Protein AF-A0A1Q8ACG9-F1 (afdb_monomer)

Radius of gyration: 15.08 Å; Cα contacts (8 Å, |Δi|>4): 234; chains: 1; bounding box: 32×40×38 Å

Mean predicted aligned error: 5.05 Å

Secondary structure (DSSP, 8-state):
----------EEEEEESS-HHHHHHHHS-GGGGGGT-TTEEEEEEES-SS--TT-EEEEEEEETTEEEEEEEEEEEEETTTEEEEEEPTTSSSSS-EEEEEEEEETTEEEEEEE-

Nearest PDB structures (foldseek):
  2res-assembly1_A  TM=8.692E-01  e=7.188E-05  Streptomyces glaucescens
  2rez-assembly1_A  TM=8.404E-01  e=1.657E-04  Streptomyces glaucescens
  3tvr-assembly1_A  TM=8.131E-01  e=9.496E-05  Streptomyces coelicolor
  8h0h-assembly2_B  TM=7.175E-01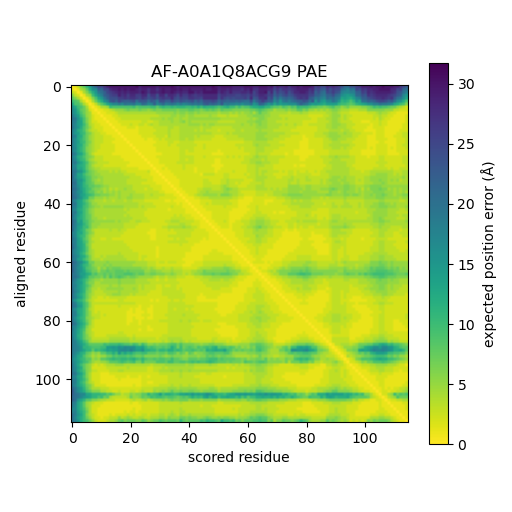  e=1.482E-04  Mycobacterium tuberculosis H37Rv
  3tl1-assembly2_B  TM=7.993E-01  e=3.613E-04  Streptomyces coelicolor

Solvent-accessible surface area (backbone atoms only — not comparable to full-atom values): 6397 Å² total; per-residue (Å²): 136,84,83,78,76,84,81,73,76,50,78,47,77,50,76,41,86,42,53,32,62,66,55,34,65,48,72,34,26,60,76,58,41,50,84,77,37,85,48,38,77,46,60,49,55,44,70,78,69,66,69,41,66,71,27,32,36,37,39,33,32,54,55,98,91,38,83,46,59,34,35,29,34,28,74,41,66,42,89,51,37,35,45,26,34,33,47,36,90,83,20,88,46,101,70,49,49,43,37,39,37,43,46,72,48,103,71,28,18,42,39,39,39,38,59

Structure (mmCIF, N/CA/C/O backbone):
data_AF-A0A1Q8ACG9-F1
#
_entry.id   AF-A0A1Q8ACG9-F1
#
loop_
_atom_site.group_PDB
_atom_site.id
_atom_site.type_symbol
_atom_site.label_atom_id
_atom_site.label_alt_id
_atom_site.label_comp_id
_atom_site.label_asym_id
_atom_site.label_entity_id
_atom_site.label_seq_id
_atom_site.pdbx_PDB_ins_code
_atom_site.Cartn_x
_atom_site.Cartn_y
_atom_site.Cartn_z
_atom_site.occupancy
_atom_site.B_iso_or_equiv
_atom_site.auth_seq_id
_atom_site.auth_comp_id
_atom_site.auth_asym_id
_atom_site.auth_atom_id
_atom_site.pdbx_PDB_model_num
ATOM 1 N N . MET A 1 1 ? 4.450 28.122 25.575 1.00 37.31 1 MET A N 1
ATOM 2 C CA . MET A 1 1 ? 3.960 26.745 25.353 1.00 37.31 1 MET A CA 1
ATOM 3 C C . MET A 1 1 ? 4.776 26.142 24.227 1.00 37.31 1 MET A C 1
ATOM 5 O O . MET A 1 1 ? 4.713 26.662 23.122 1.00 37.31 1 MET A O 1
ATOM 9 N N . VAL A 1 2 ? 5.599 25.133 24.508 1.00 31.75 2 VAL A N 1
ATOM 10 C CA . VAL A 1 2 ? 6.351 24.420 23.467 1.00 31.75 2 VAL A CA 1
ATOM 11 C C . VAL A 1 2 ? 5.457 23.287 22.973 1.00 31.75 2 VAL A C 1
ATOM 13 O O . VAL A 1 2 ? 5.171 22.360 23.726 1.00 31.75 2 VAL A O 1
ATOM 16 N N . ASN A 1 3 ? 4.976 23.384 21.733 1.00 39.78 3 ASN A N 1
ATOM 17 C CA . ASN A 1 3 ? 4.342 22.260 21.048 1.00 39.78 3 ASN A CA 1
ATOM 18 C C . ASN A 1 3 ? 5.449 21.270 20.678 1.00 39.78 3 ASN A C 1
ATOM 20 O O . ASN A 1 3 ? 6.119 21.431 19.661 1.00 39.78 3 ASN A O 1
ATOM 24 N N . VAL A 1 4 ? 5.676 20.269 21.523 1.00 41.03 4 VAL A N 1
ATOM 25 C CA . VAL A 1 4 ? 6.533 19.138 21.166 1.00 41.03 4 VAL A CA 1
ATOM 26 C C . VAL A 1 4 ? 5.684 18.184 20.329 1.00 41.03 4 VAL A C 1
ATOM 28 O O . VAL A 1 4 ? 4.963 17.342 20.860 1.00 41.03 4 VAL A O 1
ATOM 31 N N . PHE A 1 5 ? 5.727 18.335 19.007 1.00 51.16 5 PHE A N 1
ATOM 32 C CA . PHE A 1 5 ? 5.324 17.256 18.113 1.00 51.16 5 PHE A CA 1
ATOM 33 C C . PHE A 1 5 ? 6.421 16.190 18.183 1.00 51.16 5 PHE A C 1
ATOM 35 O O . PHE A 1 5 ? 7.486 16.360 17.597 1.00 51.16 5 PHE A O 1
ATOM 42 N N . ASN A 1 6 ? 6.187 15.103 18.920 1.00 56.09 6 ASN A N 1
ATOM 43 C CA . ASN A 1 6 ? 7.026 13.909 18.813 1.00 56.09 6 ASN A CA 1
ATOM 44 C C . ASN A 1 6 ? 6.752 13.253 17.452 1.00 56.09 6 ASN A C 1
ATOM 46 O O . ASN A 1 6 ? 5.917 12.359 17.336 1.00 56.09 6 ASN A O 1
ATOM 50 N N . LEU A 1 7 ? 7.428 13.741 16.413 1.00 66.75 7 LEU A N 1
ATOM 51 C CA . LEU A 1 7 ? 7.498 13.084 15.114 1.00 66.75 7 LEU A CA 1
ATOM 52 C C . LEU A 1 7 ? 8.465 11.909 15.253 1.00 66.75 7 LEU A C 1
ATOM 54 O O . LEU A 1 7 ? 9.676 12.094 15.327 1.00 66.75 7 LEU A O 1
ATOM 58 N N . THR A 1 8 ? 7.916 10.703 15.347 1.00 81.56 8 THR A N 1
ATOM 59 C CA . THR A 1 8 ? 8.704 9.474 15.230 1.00 81.56 8 THR A CA 1
ATOM 60 C C . THR A 1 8 ? 8.563 8.981 13.803 1.00 81.56 8 THR A C 1
ATOM 62 O O . THR A 1 8 ? 7.443 8.889 13.314 1.00 81.56 8 THR A O 1
ATOM 65 N N . MET A 1 9 ? 9.687 8.686 13.157 1.00 86.56 9 MET A N 1
ATOM 66 C CA . MET A 1 9 ? 9.733 8.086 11.830 1.00 86.56 9 MET A CA 1
ATOM 67 C C . MET A 1 9 ? 10.462 6.753 11.938 1.00 86.56 9 MET A C 1
ATOM 69 O O . MET A 1 9 ? 11.549 6.680 12.515 1.00 86.56 9 MET A O 1
ATOM 73 N N . ILE A 1 10 ? 9.867 5.705 11.387 1.00 92.12 10 ILE A N 1
ATOM 74 C CA . ILE A 1 10 ? 10.475 4.391 11.251 1.00 92.12 10 ILE A CA 1
ATOM 75 C C . ILE A 1 10 ? 10.673 4.130 9.763 1.00 92.12 10 ILE A C 1
ATOM 77 O O . ILE A 1 10 ? 9.713 3.982 9.008 1.00 92.12 10 ILE A O 1
ATOM 81 N N . GLU A 1 11 ? 11.932 4.015 9.354 1.00 95.62 11 GLU A N 1
ATOM 82 C CA . GLU A 1 11 ? 12.299 3.530 8.029 1.00 95.62 11 GLU A CA 1
ATOM 83 C C . GLU A 1 11 ? 12.667 2.045 8.103 1.00 95.62 11 GLU A C 1
ATOM 85 O O . GLU A 1 11 ? 13.381 1.600 9.005 1.00 95.62 11 GLU A O 1
ATOM 90 N N . LYS A 1 12 ? 12.169 1.263 7.145 1.00 96.19 12 LYS A N 1
ATOM 91 C CA . LYS A 1 12 ? 12.567 -0.131 6.941 1.00 96.19 12 LYS A CA 1
ATOM 92 C C . LYS A 1 12 ? 12.922 -0.331 5.484 1.00 96.19 12 LYS A C 1
ATOM 94 O O . LYS A 1 12 ? 12.148 0.046 4.607 1.00 96.19 12 LYS A O 1
ATOM 99 N N . THR A 1 13 ? 14.033 -1.015 5.260 1.00 96.88 13 THR A N 1
ATOM 100 C CA . THR A 1 13 ? 14.517 -1.355 3.925 1.00 96.88 13 THR A CA 1
ATOM 101 C C . THR A 1 13 ? 14.756 -2.852 3.850 1.00 96.88 13 THR A C 1
ATOM 103 O O . THR A 1 13 ? 15.386 -3.431 4.735 1.00 96.88 13 THR A O 1
ATOM 106 N N . PHE A 1 14 ? 14.238 -3.489 2.807 1.00 95.81 14 PHE A N 1
ATOM 107 C CA . PHE A 1 14 ? 14.442 -4.911 2.545 1.00 95.81 14 PHE A CA 1
ATOM 108 C C . PHE A 1 14 ? 14.444 -5.189 1.043 1.00 95.81 14 PHE A C 1
ATOM 110 O O . PHE A 1 14 ? 13.958 -4.393 0.242 1.00 95.81 14 PHE A O 1
ATOM 117 N N . GLU A 1 15 ? 15.005 -6.330 0.652 1.00 97.25 15 GLU A N 1
ATOM 118 C CA . GLU A 1 15 ? 15.131 -6.728 -0.749 1.00 97.25 15 GLU A CA 1
ATOM 119 C C . GLU A 1 15 ? 14.254 -7.946 -1.034 1.00 97.25 15 GLU A C 1
ATOM 121 O O . GLU A 1 15 ? 14.266 -8.936 -0.299 1.00 97.25 15 GLU A O 1
ATOM 126 N N . ILE A 1 16 ? 13.485 -7.878 -2.119 1.00 96.19 16 ILE A N 1
ATOM 127 C CA . ILE A 1 16 ? 12.653 -8.978 -2.604 1.00 96.19 16 ILE A CA 1
ATOM 128 C C . ILE A 1 16 ? 13.217 -9.450 -3.940 1.00 96.19 16 ILE A C 1
ATOM 130 O O . ILE A 1 16 ? 13.413 -8.655 -4.857 1.00 96.19 16 ILE A O 1
ATOM 134 N N . ARG A 1 17 ? 13.406 -10.766 -4.087 1.00 96.56 17 ARG A N 1
ATOM 135 C CA . ARG A 1 17 ? 13.775 -11.417 -5.358 1.00 96.56 17 ARG A CA 1
ATOM 136 C C . ARG A 1 17 ? 12.586 -11.469 -6.328 1.00 96.56 17 ARG A C 1
ATOM 138 O O . ARG A 1 17 ? 12.055 -12.534 -6.634 1.00 96.56 17 ARG A O 1
ATOM 145 N N . ALA A 1 18 ? 12.125 -10.302 -6.758 1.00 95.25 18 ALA A N 1
ATOM 146 C CA . ALA A 1 18 ? 11.071 -10.110 -7.744 1.00 95.25 18 ALA A CA 1
ATOM 147 C C . ALA A 1 18 ? 11.256 -8.750 -8.428 1.00 95.25 18 ALA A C 1
ATOM 149 O O . ALA A 1 18 ? 11.884 -7.855 -7.865 1.00 95.25 18 ALA A O 1
ATOM 150 N N . ARG A 1 19 ? 10.688 -8.591 -9.628 1.00 96.31 19 ARG A N 1
ATOM 151 C CA . ARG A 1 19 ? 10.659 -7.298 -10.322 1.00 96.31 19 ARG A CA 1
ATOM 152 C C . ARG A 1 19 ? 9.608 -6.354 -9.705 1.00 96.31 19 ARG A C 1
ATOM 154 O O . ARG A 1 19 ? 8.623 -6.863 -9.149 1.00 96.31 19 ARG A O 1
ATOM 161 N N . PRO A 1 20 ? 9.759 -5.021 -9.837 1.00 96.88 20 PRO A N 1
ATOM 162 C CA . PRO A 1 20 ? 8.837 -4.051 -9.247 1.00 96.88 20 PRO A CA 1
ATOM 163 C C . PRO A 1 20 ? 7.379 -4.250 -9.663 1.00 96.88 20 PRO A C 1
ATOM 165 O O . PRO A 1 20 ? 6.491 -4.071 -8.838 1.00 96.88 20 PRO A O 1
ATOM 168 N N . GLU A 1 21 ? 7.111 -4.695 -10.894 1.00 95.75 21 GLU A N 1
ATOM 169 C CA . GLU A 1 21 ? 5.752 -4.923 -11.406 1.00 95.75 21 GLU A CA 1
ATOM 170 C C . GLU A 1 21 ? 5.023 -6.005 -10.603 1.00 95.75 21 GLU A C 1
ATOM 172 O O . GLU A 1 21 ? 3.845 -5.870 -10.268 1.00 95.75 21 GLU A O 1
ATOM 177 N N . LYS A 1 22 ? 5.738 -7.077 -10.239 1.00 95.06 22 LYS A N 1
ATOM 178 C CA . LYS A 1 22 ? 5.164 -8.176 -9.458 1.00 95.06 22 LYS A CA 1
ATOM 179 C C . LYS A 1 22 ? 4.851 -7.731 -8.033 1.00 95.06 22 LYS A C 1
ATOM 181 O O . LYS A 1 22 ? 3.790 -8.063 -7.516 1.00 95.06 22 LYS A O 1
ATOM 186 N N . ILE A 1 23 ? 5.742 -6.964 -7.411 1.00 95.12 23 ILE A N 1
ATOM 187 C CA . ILE A 1 23 ? 5.510 -6.421 -6.065 1.00 95.12 23 ILE A CA 1
ATOM 188 C C . ILE A 1 23 ? 4.363 -5.409 -6.103 1.00 95.12 23 ILE A C 1
ATOM 190 O O . ILE A 1 23 ? 3.468 -5.466 -5.265 1.00 95.12 23 ILE A O 1
ATOM 194 N N . TRP A 1 24 ? 4.335 -4.542 -7.115 1.00 96.81 24 TRP A N 1
ATOM 195 C CA . TRP A 1 24 ? 3.273 -3.565 -7.319 1.00 96.81 24 TRP A CA 1
ATOM 196 C C . TRP A 1 24 ? 1.895 -4.207 -7.442 1.00 96.81 24 TRP A C 1
ATOM 198 O O . TRP A 1 24 ? 0.962 -3.752 -6.788 1.00 96.81 24 TRP A O 1
ATOM 208 N N . SER A 1 25 ? 1.779 -5.298 -8.209 1.00 94.88 25 SER A N 1
ATOM 209 C CA . SER A 1 25 ? 0.514 -6.030 -8.370 1.00 94.88 25 SER A CA 1
ATOM 210 C C . SER A 1 25 ? -0.085 -6.519 -7.046 1.00 94.88 25 SER A C 1
ATOM 212 O O . SER A 1 25 ? -1.286 -6.742 -6.966 1.00 94.88 25 SER A O 1
ATOM 214 N N . ILE A 1 26 ? 0.747 -6.654 -6.010 1.00 93.44 26 ILE A N 1
ATOM 215 C CA . ILE A 1 26 ? 0.335 -7.038 -4.663 1.00 93.44 26 ILE A CA 1
ATOM 216 C C . ILE A 1 26 ? -0.008 -5.801 -3.830 1.00 93.44 26 ILE A C 1
ATOM 218 O O . ILE A 1 26 ? -1.063 -5.748 -3.213 1.00 93.44 26 ILE A O 1
ATOM 222 N N . ILE A 1 27 ? 0.880 -4.804 -3.783 1.00 93.19 27 ILE A N 1
ATOM 223 C CA . ILE A 1 27 ? 0.717 -3.663 -2.864 1.00 93.19 27 ILE A CA 1
ATOM 224 C C . ILE A 1 27 ? -0.341 -2.658 -3.334 1.00 93.19 27 ILE A C 1
ATOM 226 O O . ILE A 1 27 ? -0.914 -1.946 -2.509 1.00 93.19 27 ILE A O 1
ATOM 230 N N . ALA A 1 28 ? -0.601 -2.594 -4.644 1.00 96.06 28 ALA A N 1
ATOM 231 C CA . ALA A 1 28 ? -1.652 -1.763 -5.217 1.00 96.06 28 ALA A CA 1
ATOM 232 C C . ALA A 1 28 ? -3.042 -2.402 -5.067 1.00 96.06 28 ALA A C 1
ATOM 234 O O . ALA A 1 28 ? -4.035 -1.685 -5.123 1.00 96.06 28 ALA A O 1
ATOM 235 N N . ASP A 1 29 ? -3.126 -3.720 -4.855 1.00 95.31 29 ASP A N 1
ATOM 236 C CA . ASP A 1 29 ? -4.374 -4.425 -4.550 1.00 95.31 29 ASP A CA 1
ATOM 237 C C . ASP A 1 29 ? -4.535 -4.592 -3.034 1.00 95.31 29 ASP A C 1
ATOM 239 O O . ASP A 1 29 ? -4.175 -5.606 -2.430 1.00 95.31 29 ASP A O 1
ATOM 243 N N . ARG A 1 30 ? -5.119 -3.574 -2.399 1.00 92.69 30 ARG A N 1
ATOM 244 C CA . ARG A 1 30 ? -5.379 -3.586 -0.955 1.00 92.69 30 ARG A CA 1
ATOM 245 C C . ARG A 1 30 ? -6.357 -4.701 -0.553 1.00 92.69 30 ARG A C 1
ATOM 247 O O . ARG A 1 30 ? -6.208 -5.253 0.536 1.00 92.69 30 ARG A O 1
ATOM 254 N N . GLN A 1 31 ? -7.291 -5.090 -1.427 1.00 92.81 31 GLN A N 1
ATOM 255 C CA . GLN A 1 31 ? -8.252 -6.171 -1.160 1.00 92.81 31 GLN A CA 1
ATOM 256 C C . GLN A 1 31 ? -7.584 -7.554 -1.144 1.00 92.81 31 GLN A C 1
ATOM 258 O O . GLN A 1 31 ? -8.089 -8.482 -0.511 1.00 92.81 31 GLN A O 1
ATOM 263 N N . GLY A 1 32 ? -6.427 -7.702 -1.795 1.00 91.38 32 GLY A N 1
ATOM 264 C CA . GLY A 1 32 ? -5.607 -8.912 -1.757 1.00 91.38 32 GLY A CA 1
ATOM 265 C C . GLY A 1 32 ? -4.799 -9.097 -0.465 1.00 91.38 32 GLY A C 1
ATOM 266 O O . GLY A 1 32 ? -4.425 -10.225 -0.134 1.00 91.38 32 GLY A O 1
ATOM 267 N N . ILE A 1 33 ? -4.555 -8.025 0.298 1.00 90.38 33 ILE A N 1
ATOM 268 C CA . ILE A 1 33 ? -3.663 -8.024 1.472 1.00 90.38 33 ILE A CA 1
ATOM 269 C C . ILE A 1 33 ? -4.072 -8.997 2.600 1.00 90.38 33 ILE A C 1
ATOM 271 O O . ILE A 1 33 ? -3.163 -9.612 3.169 1.00 90.38 33 ILE A O 1
ATOM 275 N N . PRO A 1 34 ? -5.362 -9.235 2.922 1.00 92.06 34 PRO A N 1
ATOM 276 C CA . PRO A 1 34 ? -5.756 -10.231 3.930 1.00 92.06 34 PRO A CA 1
ATOM 277 C C . PRO A 1 34 ? -5.205 -11.639 3.672 1.00 92.06 34 PRO A C 1
ATOM 279 O O . PRO A 1 34 ? -4.972 -12.399 4.607 1.00 92.06 34 PRO A O 1
ATOM 282 N N . LYS A 1 35 ? -4.931 -11.991 2.407 1.00 89.56 35 LYS A N 1
ATOM 283 C CA . LYS A 1 35 ? -4.332 -13.287 2.039 1.00 89.56 35 LYS A CA 1
ATOM 284 C C . LYS A 1 35 ? -2.856 -13.398 2.436 1.00 89.56 35 LYS A C 1
ATOM 286 O O . LYS A 1 35 ? -2.311 -14.497 2.449 1.00 89.56 35 LYS A O 1
ATOM 291 N N . LEU A 1 36 ? 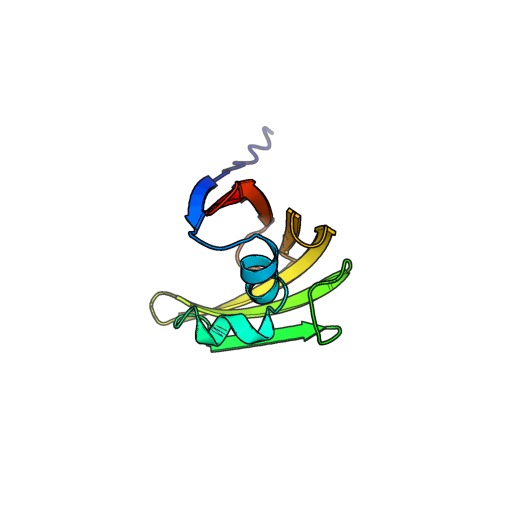-2.204 -12.270 2.718 1.00 87.94 36 LEU A N 1
ATOM 292 C CA . LEU A 1 36 ? -0.772 -12.165 3.011 1.00 87.94 36 LEU A CA 1
ATOM 293 C C . LEU A 1 36 ? -0.492 -11.827 4.476 1.00 87.94 36 LEU A C 1
ATOM 295 O O . LEU A 1 36 ? 0.577 -12.149 4.989 1.00 87.94 36 LEU A O 1
ATOM 299 N N . GLN A 1 37 ? -1.435 -11.161 5.141 1.00 89.62 37 GLN A N 1
ATOM 300 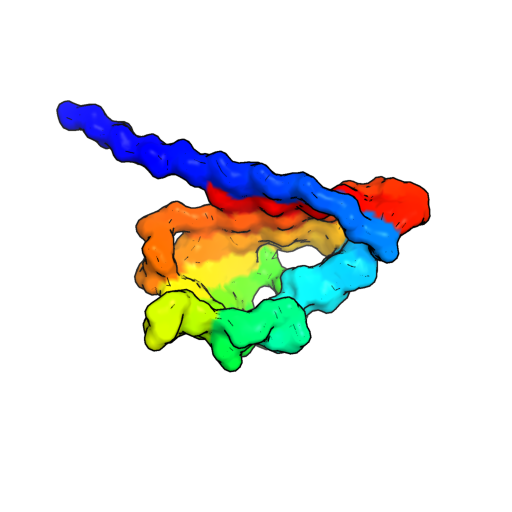C CA . GLN A 1 37 ? -1.294 -10.689 6.513 1.00 89.62 37 GLN A CA 1
ATOM 301 C C . GLN A 1 37 ? -2.441 -11.235 7.373 1.00 89.62 37 GLN A C 1
ATOM 303 O O . GLN A 1 37 ? -3.534 -10.671 7.369 1.00 89.62 37 GLN A O 1
ATOM 308 N N . PRO A 1 38 ? -2.212 -12.313 8.147 1.00 89.62 38 PRO A N 1
ATOM 309 C CA . PRO A 1 38 ? -3.276 -13.023 8.865 1.00 89.62 38 PRO A CA 1
ATOM 310 C C . PRO A 1 38 ? -3.906 -12.216 10.011 1.00 89.62 38 PRO A C 1
ATOM 312 O O . PRO A 1 38 ? -4.930 -12.607 10.569 1.00 89.62 38 PRO A O 1
ATOM 315 N N . ASN A 1 39 ? -3.285 -11.106 10.406 1.00 93.25 39 ASN A N 1
ATOM 316 C CA . ASN A 1 39 ? -3.819 -10.178 11.397 1.00 93.25 39 ASN A CA 1
ATOM 317 C C . ASN A 1 39 ? -4.806 -9.162 10.800 1.00 93.25 39 ASN A C 1
ATOM 319 O O . ASN A 1 39 ? -5.419 -8.428 11.571 1.00 93.25 39 ASN A O 1
ATOM 323 N N . ILE A 1 40 ? -4.962 -9.098 9.476 1.00 94.06 40 ILE A N 1
ATOM 324 C CA . ILE A 1 40 ? -6.001 -8.298 8.823 1.00 94.06 40 ILE A CA 1
ATOM 325 C C . ILE A 1 40 ? -7.246 -9.166 8.670 1.00 94.06 40 ILE A C 1
ATOM 327 O O . ILE A 1 40 ? -7.209 -10.215 8.034 1.00 94.06 40 ILE A O 1
ATOM 331 N N . LEU A 1 41 ? -8.343 -8.718 9.274 1.00 93.88 41 LEU A N 1
ATOM 332 C CA . LEU A 1 41 ? -9.634 -9.397 9.237 1.00 93.88 41 LEU A CA 1
ATOM 333 C C . LEU A 1 41 ? -10.440 -8.998 8.000 1.00 93.88 41 LEU A C 1
ATOM 335 O O . LEU A 1 41 ? -11.062 -9.844 7.368 1.00 93.88 41 LEU A O 1
ATOM 339 N N . GLU A 1 42 ? -10.415 -7.711 7.658 1.00 94.38 42 GLU A N 1
ATOM 340 C CA . GLU A 1 42 ? -11.236 -7.135 6.597 1.00 94.38 42 GLU A CA 1
ATOM 341 C C . GLU A 1 42 ? -10.542 -5.922 5.977 1.00 94.38 42 GLU A C 1
ATOM 343 O O . GLU A 1 42 ? -9.815 -5.191 6.664 1.00 94.38 42 GLU A O 1
ATOM 348 N N . VAL A 1 43 ? -10.777 -5.723 4.677 1.00 95.88 43 VAL A N 1
ATOM 349 C CA . VAL A 1 43 ? -10.345 -4.541 3.932 1.00 95.88 43 VAL A CA 1
ATOM 350 C C . VAL A 1 43 ? -11.474 -4.054 3.045 1.00 95.88 43 VAL A C 1
ATOM 352 O O . VAL A 1 43 ? -11.969 -4.794 2.197 1.00 95.88 43 VAL A O 1
ATOM 355 N N . GLU A 1 44 ? -11.807 -2.782 3.197 1.00 96.06 44 GLU A N 1
ATOM 356 C CA . GLU A 1 44 ? -12.707 -2.055 2.310 1.00 96.06 44 GLU A CA 1
ATOM 357 C C . GLU A 1 44 ? -11.904 -1.002 1.547 1.00 96.06 44 GLU A C 1
ATOM 359 O O . GLU A 1 44 ? -10.996 -0.383 2.104 1.00 96.06 44 GLU A O 1
ATOM 364 N N . VAL A 1 45 ? -12.241 -0.790 0.277 1.00 96.88 45 VAL A N 1
ATOM 365 C CA . VAL A 1 45 ? -11.652 0.250 -0.576 1.00 96.88 45 VAL A CA 1
ATOM 366 C C . VAL A 1 45 ? -12.750 0.956 -1.362 1.00 96.88 45 VAL A C 1
ATOM 368 O O . VAL A 1 45 ? -13.685 0.310 -1.833 1.00 96.88 45 VAL A O 1
ATOM 371 N N . ASP A 1 46 ? -12.626 2.272 -1.510 1.00 95.88 46 ASP A N 1
ATOM 372 C CA . ASP A 1 46 ? -13.582 3.111 -2.234 1.00 95.88 46 ASP A CA 1
ATOM 373 C C . ASP A 1 46 ? -12.849 4.211 -3.033 1.00 95.88 46 ASP A C 1
ATOM 375 O O . ASP A 1 46 ? -12.168 5.047 -2.426 1.00 95.88 46 ASP A O 1
ATOM 379 N N . PRO A 1 47 ? -12.944 4.234 -4.379 1.00 95.12 47 PRO A N 1
ATOM 380 C CA . PRO A 1 47 ? -13.629 3.252 -5.231 1.00 95.12 47 PRO A CA 1
ATOM 381 C C . PRO A 1 47 ? -12.934 1.876 -5.223 1.00 95.12 47 PRO A C 1
ATOM 383 O O . PRO A 1 47 ? -11.754 1.794 -4.884 1.00 95.12 47 PRO A O 1
ATOM 386 N N . PRO A 1 48 ? -13.616 0.784 -5.618 1.00 93.81 48 PRO A N 1
ATOM 387 C CA . PRO A 1 48 ? -12.991 -0.533 -5.716 1.00 93.81 48 PRO A CA 1
ATOM 388 C C . PRO A 1 48 ? -11.947 -0.606 -6.839 1.00 93.81 48 PRO A C 1
ATOM 390 O O . PRO A 1 48 ? -12.061 0.076 -7.858 1.00 93.81 48 P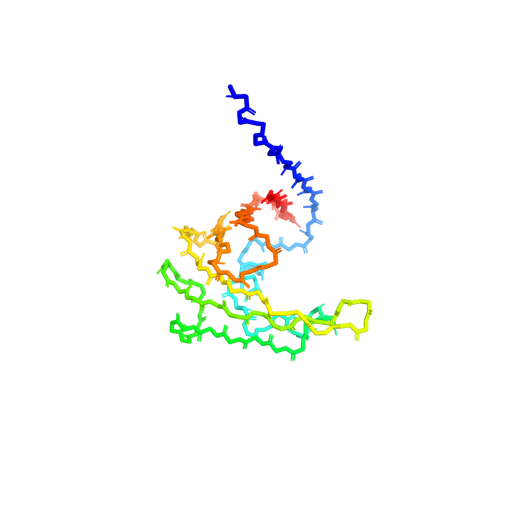RO A O 1
ATOM 393 N N . GLY A 1 49 ? -10.960 -1.491 -6.674 1.00 93.94 49 GLY A N 1
ATOM 394 C CA . GLY A 1 49 ? -9.897 -1.735 -7.652 1.00 93.94 49 GLY A CA 1
ATOM 395 C C . GLY A 1 49 ? -8.501 -1.378 -7.142 1.00 93.94 49 GLY A C 1
ATOM 396 O O . GLY A 1 49 ? -8.271 -1.236 -5.940 1.00 93.94 49 GLY A O 1
ATOM 397 N N . LEU A 1 50 ? -7.556 -1.265 -8.080 1.00 96.38 50 LEU A N 1
ATOM 398 C CA . LEU A 1 50 ? -6.162 -0.941 -7.777 1.00 96.38 50 LEU A CA 1
ATOM 399 C C . LEU A 1 50 ? -6.020 0.473 -7.206 1.00 96.38 50 LEU A C 1
ATOM 401 O O . LEU A 1 50 ? -6.803 1.363 -7.531 1.00 96.38 50 LEU A O 1
ATOM 405 N N . ALA A 1 51 ? -4.965 0.669 -6.415 1.00 97.00 51 ALA A N 1
ATOM 406 C CA . ALA A 1 51 ? -4.625 1.944 -5.803 1.00 97.00 51 ALA A CA 1
ATOM 407 C C . ALA A 1 51 ? -4.662 3.106 -6.806 1.00 97.00 51 ALA A C 1
ATOM 409 O O . ALA A 1 51 ? -3.957 3.104 -7.818 1.00 97.00 51 ALA A O 1
ATOM 410 N N . SER A 1 52 ? -5.443 4.131 -6.475 1.00 97.62 52 SER A N 1
ATOM 411 C CA . SER A 1 52 ? -5.505 5.408 -7.185 1.00 97.62 52 SER A CA 1
ATOM 412 C C . SER A 1 52 ? -5.467 6.563 -6.189 1.00 97.62 52 SER A C 1
ATOM 414 O O . SER A 1 52 ? -5.900 6.420 -5.046 1.00 97.62 52 SER A O 1
ATOM 416 N N . VAL A 1 53 ? -4.964 7.726 -6.609 1.00 98.25 53 VAL A N 1
ATOM 417 C CA . VAL A 1 53 ? -4.971 8.931 -5.763 1.00 98.25 53 VAL A CA 1
ATOM 418 C C . VAL A 1 53 ? -6.410 9.263 -5.352 1.00 98.25 53 VAL A C 1
ATOM 420 O O . VAL A 1 53 ? -7.317 9.219 -6.180 1.00 98.25 53 VAL A O 1
ATOM 423 N N . GLY A 1 54 ? -6.616 9.565 -4.070 1.00 97.75 54 GLY A N 1
ATOM 424 C CA . GLY A 1 54 ? -7.924 9.846 -3.474 1.00 97.75 54 GLY A CA 1
ATOM 425 C C . GLY A 1 54 ? -8.736 8.609 -3.078 1.00 97.75 54 GLY A C 1
ATOM 426 O O . GLY A 1 54 ? -9.773 8.754 -2.432 1.00 97.75 54 GLY A O 1
ATOM 427 N N . GLN A 1 55 ? -8.285 7.395 -3.423 1.00 97.62 55 GLN A N 1
ATOM 428 C CA . GLN A 1 55 ? -8.949 6.169 -2.982 1.00 97.62 55 GLN A CA 1
ATOM 429 C C . GLN A 1 55 ? -8.835 6.046 -1.463 1.00 97.62 55 GLN A C 1
ATOM 431 O O . GLN A 1 55 ? -7.738 6.122 -0.895 1.00 97.62 55 GLN A O 1
ATOM 436 N N . LYS A 1 56 ? -9.977 5.842 -0.813 1.00 96.56 56 LYS A N 1
ATOM 437 C CA . LYS A 1 56 ? -10.073 5.598 0.622 1.00 96.56 56 LYS A CA 1
ATOM 438 C C . LYS A 1 56 ? -10.021 4.110 0.900 1.00 96.56 56 LYS A C 1
ATOM 440 O O . LYS A 1 56 ? -10.461 3.299 0.089 1.00 96.56 56 LYS A O 1
ATOM 445 N N . PHE A 1 57 ? -9.512 3.763 2.070 1.00 95.38 57 PHE A N 1
ATOM 446 C CA . PHE A 1 57 ? -9.487 2.389 2.534 1.00 95.38 57 PHE A CA 1
ATOM 447 C C . PHE A 1 57 ? -9.759 2.298 4.031 1.00 95.38 57 PHE A C 1
ATOM 449 O O . PHE A 1 57 ? -9.380 3.182 4.806 1.00 95.38 57 PHE A O 1
ATOM 456 N N . THR A 1 58 ? -10.360 1.183 4.432 1.00 95.44 58 THR A N 1
ATOM 457 C CA . THR A 1 58 ? -10.528 0.786 5.829 1.00 95.44 58 THR A CA 1
ATOM 458 C C . THR A 1 58 ? -9.873 -0.569 6.021 1.00 95.44 58 THR A C 1
ATOM 460 O O . THR A 1 58 ? -10.215 -1.524 5.330 1.00 95.44 58 THR A O 1
ATOM 463 N N . PHE A 1 59 ? -8.952 -0.670 6.974 1.00 94.06 59 PHE A N 1
ATOM 464 C CA . PHE A 1 59 ? -8.429 -1.947 7.451 1.00 94.06 59 PHE A CA 1
ATOM 465 C C . PHE A 1 59 ? -9.001 -2.254 8.829 1.00 94.06 59 PHE A C 1
ATOM 467 O O . PHE A 1 59 ? -8.880 -1.434 9.742 1.00 94.06 59 PHE A O 1
ATOM 474 N N . THR A 1 60 ? -9.538 -3.457 9.007 1.00 94.50 60 THR A N 1
ATOM 475 C CA . THR A 1 60 ? -9.856 -4.004 10.329 1.00 94.50 60 THR A CA 1
ATOM 476 C C . THR A 1 60 ? -8.763 -4.996 10.718 1.00 94.50 60 THR A C 1
ATOM 478 O O . THR A 1 60 ? -8.616 -6.050 10.101 1.00 94.50 60 THR A O 1
ATOM 481 N N . TYR A 1 61 ? -7.981 -4.668 11.744 1.00 93.75 61 TYR A N 1
ATOM 482 C CA . TYR A 1 61 ? -6.906 -5.508 12.274 1.00 93.75 61 TYR A CA 1
ATOM 483 C C . TYR A 1 61 ? -7.323 -6.213 13.558 1.00 93.75 61 TYR A C 1
ATOM 485 O O . TYR A 1 61 ? -8.058 -5.653 14.368 1.00 93.75 61 TYR A O 1
ATOM 493 N N . ARG A 1 62 ? -6.725 -7.378 13.816 1.00 94.50 62 ARG A N 1
ATOM 494 C CA . ARG A 1 62 ? -6.677 -8.002 15.139 1.00 94.50 62 ARG A CA 1
ATOM 495 C C . ARG A 1 62 ? -5.295 -7.819 15.758 1.00 94.50 62 ARG A C 1
ATOM 497 O O . ARG A 1 62 ? -4.322 -8.421 15.308 1.00 94.50 62 ARG A O 1
ATOM 504 N N . ILE A 1 63 ? -5.212 -7.008 16.810 1.00 90.00 63 ILE A N 1
ATOM 505 C CA . ILE A 1 63 ? -3.969 -6.688 17.526 1.00 90.00 63 ILE A CA 1
ATOM 506 C C . ILE A 1 63 ? -4.160 -7.037 18.998 1.00 90.00 63 ILE A C 1
ATOM 508 O O . ILE A 1 63 ? -5.056 -6.509 19.650 1.00 90.00 63 ILE A O 1
ATOM 512 N N . TRP A 1 64 ? -3.338 -7.955 19.517 1.00 89.69 64 TRP A N 1
ATOM 513 C CA . TRP A 1 64 ? -3.389 -8.421 20.915 1.00 89.69 64 TRP A CA 1
ATOM 514 C C . TRP A 1 64 ? -4.810 -8.763 21.408 1.00 89.69 64 TRP A C 1
ATOM 516 O O . TRP A 1 64 ? -5.207 -8.409 22.514 1.00 89.69 64 TRP A O 1
ATOM 526 N N . GLY A 1 65 ? -5.597 -9.430 20.556 1.00 89.81 65 GLY A N 1
ATOM 527 C CA . GLY A 1 65 ? -6.970 -9.844 20.865 1.00 89.81 65 GLY A CA 1
ATOM 528 C C . GLY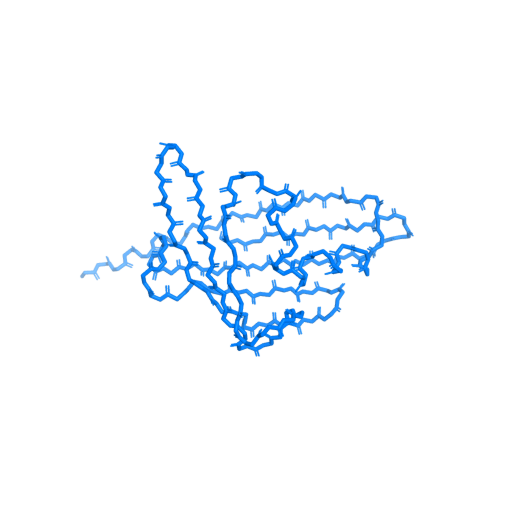 A 1 65 ? -8.036 -8.751 20.732 1.00 89.81 65 GLY A C 1
ATOM 529 O O . GLY A 1 65 ? -9.201 -9.028 20.994 1.00 89.81 65 GLY A O 1
ATOM 530 N N . ARG A 1 66 ? -7.673 -7.535 20.310 1.00 90.19 66 ARG A N 1
ATOM 531 C CA . ARG A 1 66 ? -8.608 -6.431 20.056 1.00 90.19 66 ARG A CA 1
ATOM 532 C C . ARG A 1 66 ? -8.766 -6.181 18.565 1.00 90.19 66 ARG A C 1
ATOM 534 O O . ARG A 1 66 ? -7.794 -6.285 17.816 1.00 90.19 66 ARG A O 1
ATOM 541 N N . GLU A 1 67 ? -9.973 -5.810 18.162 1.00 92.81 67 GLU A N 1
ATOM 542 C CA . GLU A 1 67 ? -10.235 -5.308 16.817 1.00 92.81 67 GLU A CA 1
ATOM 543 C C . GLU A 1 67 ? -9.954 -3.809 16.753 1.00 92.81 67 GLU A C 1
ATOM 545 O O . GLU A 1 67 ? -10.396 -3.041 17.609 1.00 92.81 67 GLU A O 1
ATOM 550 N N . VAL A 1 68 ? -9.189 -3.395 15.745 1.00 91.44 68 VAL A N 1
ATOM 551 C CA . VAL A 1 68 ? -8.834 -1.995 15.513 1.00 91.44 68 VAL A CA 1
ATOM 552 C C . VAL A 1 68 ? -9.115 -1.649 14.063 1.00 91.44 68 VAL A C 1
ATOM 554 O O . VAL A 1 68 ? -8.609 -2.314 13.161 1.00 91.44 68 VAL A O 1
ATOM 557 N N . LYS A 1 69 ? -9.888 -0.585 13.8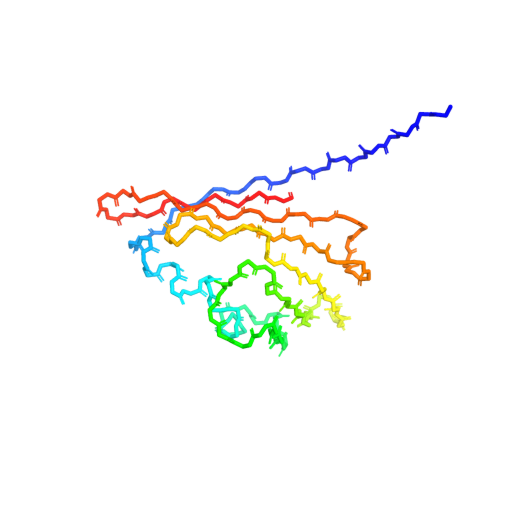45 1.00 92.50 69 LYS A N 1
ATOM 558 C CA . LYS A 1 69 ? -10.144 -0.037 12.513 1.00 92.50 69 LYS A CA 1
ATOM 559 C C . LYS A 1 69 ? -9.187 1.110 12.221 1.00 92.50 69 LYS A C 1
ATOM 561 O O . LYS A 1 69 ? -8.976 1.983 13.060 1.00 92.50 69 LYS A O 1
ATOM 566 N N . VAL A 1 70 ? -8.602 1.091 11.031 1.00 91.94 70 VAL A N 1
ATOM 567 C CA . VAL A 1 70 ? -7.733 2.148 10.517 1.00 91.94 70 VAL A CA 1
ATOM 568 C C . VAL A 1 70 ? -8.310 2.635 9.204 1.00 91.94 70 VAL A C 1
ATOM 570 O O . VAL A 1 70 ? -8.483 1.851 8.274 1.00 91.94 70 VAL A O 1
ATOM 573 N N . PHE A 1 71 ? -8.565 3.935 9.136 1.00 93.25 71 PHE A N 1
ATOM 574 C CA . PHE A 1 71 ? -9.064 4.613 7.948 1.00 93.25 71 PHE A CA 1
ATOM 575 C C . PHE A 1 71 ? -7.919 5.373 7.294 1.00 93.25 71 PHE A C 1
ATOM 577 O O . PHE A 1 71 ? -7.130 6.016 7.991 1.00 93.25 71 PHE A O 1
ATOM 584 N N . GLY A 1 72 ? -7.834 5.336 5.970 1.00 94.56 72 GLY A N 1
ATOM 585 C CA . GLY A 1 72 ? -6.796 6.044 5.237 1.00 94.56 72 GLY A CA 1
ATOM 586 C C . GLY A 1 72 ? -7.190 6.416 3.818 1.00 94.56 72 GLY A C 1
ATOM 587 O O . GLY A 1 72 ? -8.273 6.084 3.339 1.00 94.56 72 GLY A O 1
ATOM 588 N N . GLU A 1 73 ? -6.297 7.152 3.171 1.00 96.12 73 GLU A N 1
ATOM 589 C CA . GLU A 1 73 ? -6.436 7.635 1.800 1.00 96.12 73 GLU A CA 1
ATOM 590 C C . GLU A 1 73 ? -5.077 7.575 1.097 1.00 96.12 73 GLU A C 1
ATOM 592 O O . GLU A 1 73 ? -4.057 7.953 1.683 1.00 96.12 73 GLU A O 1
ATOM 597 N N . HIS A 1 74 ? -5.055 7.132 -0.160 1.00 97.62 74 HIS A N 1
ATOM 598 C CA . HIS A 1 74 ? -3.876 7.248 -1.017 1.00 97.62 74 HIS A CA 1
ATOM 599 C C . HIS A 1 74 ? -3.695 8.689 -1.490 1.00 97.62 74 HIS A C 1
ATOM 601 O O . HIS A 1 74 ? -4.558 9.252 -2.159 1.00 97.62 74 HIS A O 1
ATOM 607 N N . VAL A 1 75 ? -2.550 9.285 -1.165 1.00 97.81 75 VAL A N 1
ATOM 608 C CA . VAL A 1 75 ? -2.234 10.680 -1.513 1.00 97.81 75 VAL A CA 1
ATOM 609 C C . VAL A 1 75 ? -1.284 10.790 -2.697 1.00 97.81 75 VAL A C 1
ATOM 611 O O . VAL A 1 75 ? -1.292 11.802 -3.387 1.00 97.81 75 VAL A O 1
ATOM 614 N N . GLU A 1 76 ? -0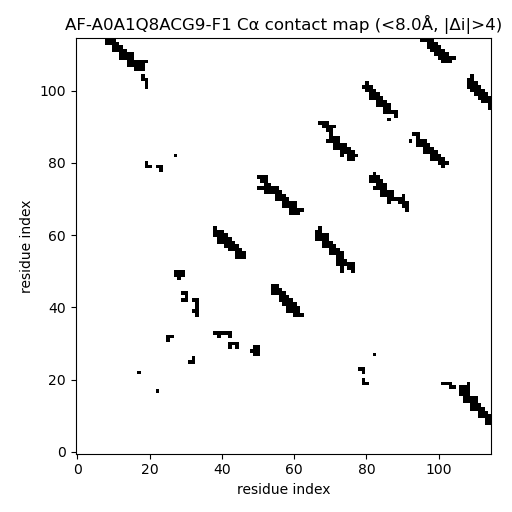.496 9.749 -2.965 1.00 98.19 76 GLU A N 1
ATOM 615 C CA . GLU A 1 76 ? 0.379 9.692 -4.132 1.00 98.19 76 GLU A CA 1
ATOM 616 C C . GLU A 1 76 ? 0.513 8.250 -4.618 1.00 98.19 76 GLU A C 1
ATOM 618 O O . GLU A 1 76 ? 0.747 7.331 -3.830 1.00 98.19 76 GLU A O 1
ATOM 623 N N . VAL A 1 77 ? 0.357 8.046 -5.925 1.00 98.19 77 VAL A N 1
ATOM 624 C CA . VAL A 1 77 ? 0.451 6.730 -6.558 1.00 98.19 77 VAL A CA 1
ATOM 625 C C . VAL A 1 77 ? 1.275 6.869 -7.830 1.00 98.19 77 VAL A C 1
ATOM 627 O O . VAL A 1 77 ? 0.831 7.470 -8.805 1.00 98.19 77 VAL A O 1
ATOM 630 N N . ILE A 1 78 ? 2.474 6.294 -7.826 1.00 98.12 78 ILE A N 1
ATOM 631 C CA . ILE A 1 78 ? 3.350 6.202 -8.992 1.00 98.12 78 ILE A CA 1
ATOM 632 C C . ILE A 1 78 ? 3.545 4.713 -9.296 1.00 98.12 78 ILE A C 1
ATOM 634 O O . ILE A 1 78 ? 4.311 4.050 -8.585 1.00 98.12 78 ILE A O 1
ATOM 638 N N . PRO A 1 79 ? 2.878 4.172 -10.332 1.00 97.44 79 PRO A N 1
ATOM 639 C CA . PRO A 1 79 ? 2.966 2.762 -10.684 1.00 97.44 79 PRO A CA 1
ATOM 640 C C . PRO A 1 79 ? 4.397 2.225 -10.713 1.00 97.44 79 PRO A C 1
ATOM 642 O O . PRO A 1 79 ? 5.303 2.852 -11.262 1.00 97.44 79 PRO A O 1
ATOM 645 N N . HIS A 1 80 ? 4.585 1.059 -10.091 1.00 97.31 80 HIS A N 1
ATOM 646 C CA . HIS A 1 80 ? 5.858 0.336 -9.977 1.00 97.31 80 HIS A CA 1
ATOM 647 C C . HIS A 1 80 ? 6.979 1.083 -9.233 1.00 97.31 80 HIS A C 1
ATOM 649 O O . HIS A 1 80 ? 8.113 0.612 -9.239 1.00 97.31 80 HIS A O 1
ATOM 655 N N . ARG A 1 81 ? 6.692 2.228 -8.596 1.00 97.56 81 ARG A N 1
ATOM 656 C CA . ARG A 1 81 ? 7.716 3.074 -7.960 1.00 97.56 81 ARG A CA 1
ATOM 657 C C . ARG A 1 81 ? 7.354 3.538 -6.565 1.00 97.56 81 ARG A C 1
ATOM 659 O O . ARG A 1 81 ? 8.209 3.489 -5.689 1.00 97.56 81 ARG A O 1
ATOM 666 N N . MET A 1 82 ? 6.138 4.034 -6.349 1.00 98.00 82 MET A N 1
ATOM 667 C CA . MET A 1 82 ? 5.785 4.630 -5.066 1.00 98.00 82 MET A CA 1
ATOM 668 C C . MET A 1 82 ? 4.294 4.560 -4.770 1.00 98.00 82 MET A C 1
ATOM 670 O O . MET A 1 82 ? 3.465 4.864 -5.623 1.00 98.00 82 MET A O 1
ATOM 674 N N . LEU A 1 83 ? 3.969 4.215 -3.531 1.00 97.81 83 LEU A N 1
ATOM 675 C CA . LEU A 1 83 ? 2.632 4.316 -2.971 1.00 97.81 83 LEU A CA 1
ATOM 676 C C . LEU A 1 83 ? 2.724 5.090 -1.6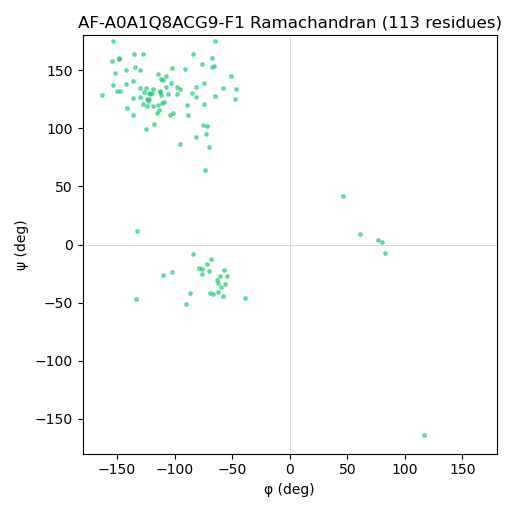59 1.00 97.81 83 LEU A C 1
ATOM 678 O O . LEU A 1 83 ? 3.436 4.664 -0.750 1.00 97.81 83 LEU A O 1
ATOM 682 N N . LYS A 1 84 ? 2.020 6.216 -1.566 1.00 98.00 84 LYS A N 1
ATOM 683 C CA . LYS A 1 84 ? 1.930 7.026 -0.353 1.00 98.00 84 LYS A CA 1
ATOM 684 C C . LYS A 1 84 ? 0.487 7.109 0.119 1.00 98.00 84 LYS A C 1
ATOM 686 O O . LYS A 1 84 ? -0.412 7.419 -0.668 1.00 98.00 84 LYS A O 1
ATOM 691 N N . SER A 1 85 ? 0.270 6.902 1.408 1.00 96.19 85 SER A N 1
ATOM 692 C CA . SER A 1 85 ? -1.035 7.062 2.041 1.00 96.19 85 SER A CA 1
ATOM 693 C C . SER A 1 85 ? -0.922 7.825 3.354 1.00 96.19 85 SER A C 1
ATOM 695 O O . SER A 1 85 ? 0.157 8.016 3.910 1.00 96.19 85 SER A O 1
ATOM 697 N N . LYS A 1 86 ? -2.064 8.307 3.833 1.00 94.69 86 LYS A N 1
ATOM 698 C CA . LYS A 1 86 ? -2.205 8.927 5.152 1.00 94.69 86 LYS A CA 1
ATOM 699 C C . LYS A 1 86 ? -3.379 8.302 5.889 1.00 94.69 86 LYS A C 1
ATOM 701 O O . LYS A 1 86 ? -4.356 7.898 5.255 1.00 94.69 86 LYS A O 1
ATOM 706 N N . GLN A 1 87 ? -3.315 8.262 7.215 1.00 93.25 87 GLN A N 1
ATOM 707 C CA . GLN A 1 87 ? -4.487 7.962 8.032 1.00 93.25 87 GLN A CA 1
ATOM 708 C C . GLN A 1 87 ? -5.439 9.158 8.061 1.00 93.25 87 GLN A C 1
ATOM 710 O O . GLN A 1 87 ? -5.025 10.313 8.172 1.00 93.25 87 GLN A O 1
ATOM 715 N N . LEU A 1 88 ? -6.729 8.861 7.965 1.00 90.50 88 LEU A N 1
ATOM 716 C CA . LEU A 1 88 ? -7.805 9.820 8.174 1.00 90.50 88 LEU A CA 1
ATOM 717 C C . LEU A 1 88 ? -8.120 9.940 9.679 1.00 90.50 88 LEU A C 1
ATOM 719 O O . LEU A 1 88 ? -7.724 9.072 10.467 1.00 90.50 88 LEU A O 1
ATOM 723 N N . PRO A 1 89 ? -8.835 11.001 10.109 1.00 82.75 89 PRO A N 1
ATOM 724 C CA . PRO A 1 89 ? -9.295 11.122 11.490 1.00 82.75 89 PRO A CA 1
ATOM 725 C C . PRO A 1 89 ? -10.033 9.855 11.940 1.00 82.75 89 PRO A C 1
ATOM 727 O O . PRO A 1 89 ? -10.747 9.253 11.146 1.00 82.75 89 PRO A O 1
ATOM 730 N N . GLN A 1 90 ? -9.889 9.487 13.218 1.00 77.50 90 GLN A N 1
ATOM 731 C CA . GLN A 1 90 ? -10.377 8.221 13.807 1.00 77.50 90 GLN A CA 1
ATOM 732 C C . GLN A 1 90 ? -9.533 6.978 13.471 1.00 77.50 90 GLN A C 1
ATOM 734 O O . GLN A 1 90 ? -9.871 5.879 13.905 1.00 77.50 90 GLN A O 1
ATOM 739 N N . GLY A 1 91 ? -8.414 7.141 12.757 1.00 69.19 91 GLY A N 1
ATOM 740 C CA . GLY A 1 91 ? -7.364 6.126 12.683 1.00 69.19 91 GLY A CA 1
ATOM 741 C C . GLY A 1 91 ? -6.677 5.868 14.032 1.00 69.19 91 GLY A C 1
ATOM 742 O O . GLY A 1 91 ? -6.922 6.544 15.033 1.00 69.19 91 GLY A O 1
ATOM 743 N N . MET A 1 92 ? -5.780 4.878 14.053 1.00 76.62 92 MET A N 1
ATOM 744 C CA . MET A 1 92 ? -5.017 4.496 15.249 1.00 76.62 92 MET A CA 1
ATOM 745 C C . MET A 1 92 ? -4.113 5.633 15.750 1.00 76.62 92 MET A C 1
ATOM 747 O O . MET A 1 92 ? -3.897 5.768 16.955 1.00 76.62 92 MET A O 1
ATOM 751 N N . PHE A 1 93 ? -3.594 6.456 14.836 1.00 81.06 93 PHE A N 1
ATOM 752 C CA . PHE A 1 93 ? -2.713 7.576 15.150 1.00 81.06 93 PHE A CA 1
ATOM 753 C C . PHE A 1 93 ? -3.387 8.909 14.814 1.00 81.06 93 PHE A C 1
ATOM 755 O O . PHE A 1 93 ? -4.130 9.019 13.842 1.00 81.06 93 PHE A O 1
ATOM 762 N N . LYS A 1 94 ? -3.092 9.957 15.601 1.00 75.75 94 LYS A N 1
ATOM 763 C CA . LYS A 1 94 ? -3.603 11.324 15.352 1.00 75.75 94 LYS A CA 1
ATOM 764 C C . LYS A 1 94 ? -3.165 11.886 13.991 1.00 75.75 94 LYS A C 1
ATOM 766 O O . LYS A 1 94 ? -3.849 12.743 13.445 1.00 75.75 94 LYS A O 1
ATOM 771 N N . GLY A 1 95 ? -2.032 11.412 13.483 1.00 79.25 95 GLY A N 1
ATOM 772 C CA . GLY A 1 95 ? -1.513 11.662 12.146 1.00 79.25 95 GLY A CA 1
ATOM 773 C C . GLY A 1 95 ? -0.452 10.609 11.847 1.00 79.25 95 GLY A C 1
ATOM 774 O O . GLY A 1 95 ? 0.419 10.369 12.681 1.00 79.25 95 GLY A O 1
ATOM 775 N N . PHE A 1 96 ? -0.576 9.940 10.706 1.00 88.56 96 PHE A N 1
ATOM 776 C CA . PHE A 1 96 ? 0.365 8.929 10.231 1.00 88.56 96 PHE A CA 1
ATOM 777 C C . PHE A 1 96 ? 0.349 8.949 8.709 1.00 88.56 96 PHE A C 1
ATOM 779 O O . PHE A 1 96 ? -0.730 8.940 8.112 1.00 88.56 96 PHE A O 1
ATOM 786 N N . GLU A 1 97 ? 1.525 8.979 8.099 1.00 92.56 97 GLU A N 1
ATOM 787 C CA . GLU A 1 97 ? 1.700 8.850 6.656 1.00 92.56 97 GLU A CA 1
ATOM 788 C C . GLU A 1 97 ? 2.611 7.662 6.400 1.00 92.56 97 GLU A C 1
ATOM 790 O O . GLU A 1 97 ? 3.677 7.587 6.996 1.00 92.56 97 GLU A O 1
ATOM 795 N N . ASP A 1 98 ? 2.218 6.756 5.511 1.00 93.25 98 ASP A N 1
ATOM 796 C CA . ASP A 1 98 ? 3.084 5.683 5.044 1.00 93.25 98 ASP A CA 1
ATOM 797 C C . ASP A 1 98 ? 3.524 5.950 3.609 1.00 93.25 98 ASP A C 1
ATOM 799 O O . ASP A 1 98 ? 2.732 6.319 2.746 1.00 93.25 98 ASP A O 1
ATOM 803 N N . THR A 1 99 ? 4.807 5.754 3.335 1.00 96.94 99 THR A N 1
ATOM 804 C CA . THR A 1 99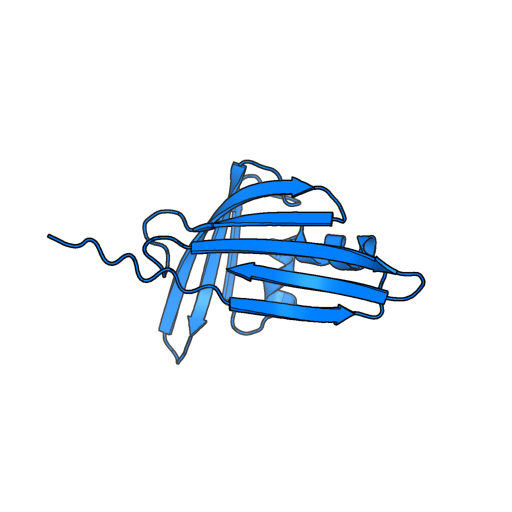 ? 5.354 5.762 1.979 1.00 96.94 99 THR A CA 1
ATOM 805 C C . THR A 1 99 ? 6.071 4.452 1.731 1.00 96.94 99 THR A C 1
ATOM 807 O O . THR A 1 99 ? 6.992 4.108 2.464 1.00 96.94 99 THR A O 1
ATOM 810 N N . MET A 1 100 ? 5.694 3.749 0.668 1.00 97.25 100 MET A N 1
ATOM 811 C CA . MET A 1 100 ? 6.405 2.587 0.151 1.00 97.25 100 MET A CA 1
ATOM 812 C C . MET A 1 100 ? 7.041 2.940 -1.189 1.00 97.25 100 MET A C 1
ATOM 814 O O . MET A 1 100 ? 6.337 3.321 -2.121 1.00 97.25 100 MET A O 1
ATOM 818 N N . LYS A 1 101 ? 8.363 2.802 -1.289 1.00 98.19 101 LYS A N 1
ATOM 819 C CA . LYS A 1 101 ? 9.142 3.005 -2.514 1.00 98.19 101 LYS A CA 1
ATOM 820 C C . LYS A 1 101 ? 9.675 1.677 -3.031 1.00 98.19 101 LYS A C 1
ATOM 822 O O . LYS A 1 101 ? 10.082 0.830 -2.239 1.00 98.19 101 LYS A O 1
ATOM 827 N N . LEU A 1 102 ? 9.673 1.524 -4.350 1.00 98.19 102 LEU A N 1
ATOM 828 C CA . LEU A 1 102 ? 10.192 0.376 -5.078 1.00 98.19 102 LEU A CA 1
ATOM 829 C C . LEU A 1 102 ? 11.324 0.838 -5.996 1.00 98.19 102 LEU A C 1
ATOM 831 O O . LEU A 1 102 ? 11.109 1.636 -6.909 1.00 98.19 102 LEU A O 1
ATOM 835 N N . GLU A 1 103 ? 12.518 0.303 -5.772 1.00 98.06 103 GLU A N 1
ATOM 836 C CA . GLU A 1 103 ? 13.686 0.519 -6.623 1.00 98.06 103 GLU A CA 1
ATOM 837 C C . GLU A 1 103 ? 14.087 -0.814 -7.255 1.00 98.06 103 GLU A C 1
ATOM 839 O O . GLU A 1 103 ? 14.465 -1.760 -6.561 1.00 98.06 103 GLU A O 1
ATOM 844 N N . GLY A 1 104 ? 13.940 -0.910 -8.577 1.00 95.19 104 GLY A N 1
ATOM 845 C CA . GLY A 1 104 ? 14.264 -2.113 -9.338 1.00 95.19 104 GLY A CA 1
ATOM 846 C C . GLY A 1 104 ? 15.755 -2.224 -9.647 1.00 95.19 104 GLY A C 1
ATOM 847 O O . GLY A 1 104 ? 16.377 -1.269 -10.103 1.00 95.19 104 GLY A O 1
ATOM 848 N N . PHE A 1 105 ? 16.290 -3.425 -9.463 1.00 92.88 105 PHE A N 1
ATOM 849 C CA . PHE A 1 105 ? 17.619 -3.868 -9.878 1.00 92.88 105 PHE A CA 1
ATOM 850 C C . PHE A 1 105 ? 17.454 -5.172 -10.686 1.00 92.88 105 PHE A C 1
ATOM 852 O O . PHE A 1 105 ? 16.397 -5.799 -10.616 1.00 92.88 105 PHE A O 1
ATOM 859 N N . ASP A 1 106 ? 18.468 -5.605 -11.446 1.00 87.25 106 ASP A N 1
ATOM 860 C CA . ASP A 1 106 ? 18.360 -6.695 -12.446 1.00 87.25 106 ASP A CA 1
ATOM 861 C C . ASP A 1 106 ? 17.479 -7.896 -12.036 1.00 87.25 106 ASP A C 1
ATOM 863 O O . ASP A 1 106 ? 16.649 -8.372 -12.811 1.00 87.25 106 ASP A O 1
ATOM 867 N N . HIS A 1 107 ? 17.645 -8.395 -10.810 1.00 86.25 107 HIS A N 1
ATOM 868 C CA . HIS A 1 107 ? 16.964 -9.593 -10.303 1.00 86.25 107 HIS A CA 1
ATOM 869 C C . HIS A 1 107 ? 16.340 -9.406 -8.910 1.00 86.25 107 HIS A C 1
ATOM 871 O O . HIS A 1 107 ? 15.915 -10.379 -8.279 1.00 86.25 107 HIS A O 1
ATOM 877 N N . LEU A 1 108 ? 16.265 -8.168 -8.421 1.00 94.69 108 LEU A N 1
ATOM 878 C CA . LEU A 1 108 ? 15.693 -7.844 -7.118 1.00 94.69 108 LEU A CA 1
ATOM 879 C C . LEU A 1 108 ? 15.034 -6.468 -7.133 1.00 94.69 108 LEU A C 1
ATOM 881 O O . LEU A 1 108 ? 15.353 -5.614 -7.949 1.00 94.69 108 LEU A O 1
ATOM 885 N N . THR A 1 109 ? 14.141 -6.238 -6.185 1.00 98.06 109 THR A N 1
ATOM 886 C CA . THR A 1 109 ? 13.607 -4.909 -5.897 1.00 98.06 109 THR A CA 1
ATOM 887 C C . THR A 1 109 ? 13.920 -4.576 -4.454 1.00 98.06 109 THR A C 1
ATOM 889 O O . THR A 1 109 ? 13.615 -5.368 -3.555 1.00 98.06 109 THR A O 1
ATOM 892 N N . ARG A 1 110 ? 14.498 -3.400 -4.224 1.00 98.00 110 ARG A N 1
ATOM 893 C CA . ARG A 1 110 ? 14.585 -2.819 -2.890 1.00 98.00 110 ARG A CA 1
ATOM 894 C C . ARG A 1 110 ? 13.266 -2.135 -2.573 1.00 98.00 110 ARG A C 1
ATOM 896 O O . ARG A 1 110 ? 12.777 -1.320 -3.354 1.00 98.00 110 ARG A O 1
ATOM 903 N N . VAL A 1 111 ? 12.699 -2.492 -1.431 1.00 97.50 111 VAL A N 1
ATOM 904 C CA . VAL A 1 111 ? 11.490 -1.884 -0.893 1.00 97.50 111 VAL A CA 1
ATOM 905 C C . VAL A 1 111 ? 11.883 -1.061 0.320 1.00 97.50 111 VAL A C 1
ATOM 907 O O . VAL A 1 111 ? 12.448 -1.601 1.273 1.00 97.50 111 VAL A O 1
ATOM 910 N N . THR A 1 112 ? 11.554 0.225 0.288 1.00 97.94 112 THR A N 1
ATOM 911 C CA . THR A 1 112 ? 11.737 1.135 1.421 1.00 97.94 112 THR A CA 1
ATOM 912 C C . THR A 1 112 ? 10.371 1.585 1.907 1.00 97.94 112 THR A C 1
ATOM 914 O O . THR A 1 112 ? 9.611 2.181 1.144 1.00 97.94 112 THR A O 1
ATOM 917 N N . THR A 1 113 ? 10.044 1.304 3.166 1.00 95.31 113 THR A N 1
ATOM 918 C CA . THR A 1 113 ? 8.818 1.781 3.819 1.00 95.31 113 THR A CA 1
ATOM 919 C C . THR A 1 113 ? 9.166 2.793 4.900 1.00 95.31 113 THR A C 1
ATOM 921 O O . THR A 1 113 ? 9.981 2.479 5.765 1.00 95.31 113 THR A O 1
ATOM 924 N N . MET A 1 114 ? 8.529 3.959 4.881 1.00 93.75 114 MET A N 1
ATOM 925 C CA . MET A 1 114 ? 8.689 5.025 5.877 1.00 93.75 114 MET A CA 1
ATOM 926 C C . MET A 1 114 ? 7.317 5.379 6.447 1.00 93.75 114 MET A C 1
ATOM 928 O O . MET A 1 114 ? 6.380 5.531 5.663 1.00 93.75 114 MET A O 1
ATOM 932 N N . GLY A 1 115 ? 7.204 5.527 7.766 1.00 85.69 115 GLY A N 1
ATOM 933 C CA . GLY A 1 115 ? 6.009 6.056 8.432 1.00 85.69 115 GLY A CA 1
ATOM 934 C C . GLY A 1 115 ? 6.222 6.389 9.894 1.00 85.69 115 GLY A C 1
ATOM 935 O O . GLY A 1 115 ? 7.338 6.118 10.393 1.00 85.69 115 GLY A O 1
#

Foldseek 3Di:
DDPPPPDDKDKDKDKDQDALQVVQVQVQQQQNCCVVDVQWPDKDWPPDDGDDFQIKMWTWGQDPNDTFIWIKGFHDDDRSAKTKMWTDPRGPDPIDIWMWGWDGDPRMIMIMIMD

Sequence (115 aa):
MVNVFNLTMIEKTFEIRARPEKIWSIIADRQGIPKLQPNILEVEVDPPGLASVGQKFTFTYRIWGREVKVFGEHVEVIPHRMLKSKQLPQGMFKGFEDTMKLEGFDHLTRVTTMG

pLDDT: mean 90.45, std 12.7, range [31.75, 98.25]